Protein AF-A0A7X3PTF3-F1 (afdb_monomer)

Foldseek 3Di:
DAAAEAEVVPDDQVVQLVVLQPDDQVNLVHAYEYHDCVQEEQRNDQRDYQHEYEYPDHHHHQDPNNPDHYHYHD

Solvent-accessible surface area (backbone atoms only — not comparable to full-atom values): 4024 Å² total; per-residue (Å²): 137,76,62,51,77,46,49,47,80,82,45,57,72,69,57,55,32,49,58,48,57,70,41,44,87,75,58,20,74,48,34,36,37,38,35,49,45,80,46,39,56,46,46,59,33,53,26,71,30,72,23,45,36,40,35,55,58,56,63,32,63,53,49,47,34,73,52,73,48,48,50,77,50,109

Sequence (74 aa):
MGAEVFDLATGELRQLNQRLHDLTEETAKTPWRILHPRGAHAVAAGVDAPVEIDIEGHVGYYCAGMNQRAYITV

Nearest PDB structures (foldseek):
  5wid-assembly2_B  TM=3.167E-01  e=9.720E+00  Methanosarcina acetivorans C2A

Mean predicted aligned error: 2.03 Å

pLDDT: mean 97.38, std 5.22, range [54.78, 98.81]

Structure (mmCIF, N/CA/C/O backbone):
data_AF-A0A7X3PTF3-F1
#
_entry.id   AF-A0A7X3PTF3-F1
#
loop_
_atom_site.group_PDB
_atom_site.id
_atom_site.type_symbol
_atom_site.label_atom_id
_atom_site.label_alt_id
_atom_site.label_comp_id
_atom_site.label_asym_id
_atom_site.label_entity_id
_atom_site.label_seq_id
_atom_site.pdbx_PDB_ins_code
_atom_site.Cartn_x
_atom_site.Cartn_y
_atom_site.Cartn_z
_atom_site.occupancy
_atom_site.B_iso_or_equiv
_atom_site.auth_seq_id
_atom_site.auth_comp_id
_atom_site.auth_asym_id
_atom_site.auth_atom_id
_atom_site.pdbx_PDB_model_num
ATOM 1 N N . MET A 1 1 ? -17.697 -9.379 -0.166 1.00 54.78 1 MET A N 1
ATOM 2 C CA . MET A 1 1 ? -16.978 -8.113 0.083 1.00 54.78 1 MET A CA 1
ATOM 3 C C . MET A 1 1 ? -15.749 -8.133 -0.802 1.00 54.78 1 MET A C 1
ATOM 5 O O . MET A 1 1 ? -15.071 -9.150 -0.809 1.00 54.78 1 MET A O 1
ATOM 9 N N . GLY A 1 2 ? -15.576 -7.121 -1.653 1.00 86.31 2 GLY A N 1
ATOM 10 C CA . GLY A 1 2 ? -14.450 -7.042 -2.590 1.00 86.31 2 GLY A CA 1
ATOM 11 C C . GLY A 1 2 ? -13.244 -6.347 -1.960 1.00 86.31 2 GLY A C 1
ATOM 12 O O . GLY A 1 2 ? -13.406 -5.651 -0.961 1.00 86.31 2 GLY A O 1
ATOM 13 N N . ALA A 1 3 ? -12.064 -6.548 -2.545 1.00 94.94 3 ALA A N 1
ATOM 14 C CA . ALA A 1 3 ? -10.866 -5.776 -2.228 1.00 94.94 3 ALA A CA 1
ATOM 15 C C . ALA A 1 3 ? -10.809 -4.506 -3.090 1.00 94.94 3 ALA A C 1
ATOM 17 O O . ALA A 1 3 ? -11.242 -4.529 -4.246 1.00 94.94 3 ALA A O 1
ATOM 18 N N . GLU A 1 4 ? -10.246 -3.429 -2.548 1.00 97.88 4 GLU A N 1
ATOM 19 C CA . GLU A 1 4 ? -9.853 -2.254 -3.326 1.00 97.88 4 GLU A CA 1
ATOM 20 C C . GLU A 1 4 ? -8.624 -2.612 -4.170 1.00 97.88 4 GLU A C 1
ATOM 22 O O . GLU A 1 4 ? -7.661 -3.184 -3.661 1.00 97.88 4 GLU A O 1
ATOM 27 N N . VAL A 1 5 ? -8.649 -2.301 -5.465 1.00 98.38 5 VAL A N 1
ATOM 28 C CA . VAL A 1 5 ? -7.565 -2.661 -6.389 1.00 98.38 5 VAL A CA 1
ATOM 29 C C . VAL A 1 5 ? -6.842 -1.405 -6.855 1.00 98.38 5 VAL A C 1
ATOM 31 O O . VAL A 1 5 ? -7.468 -0.474 -7.362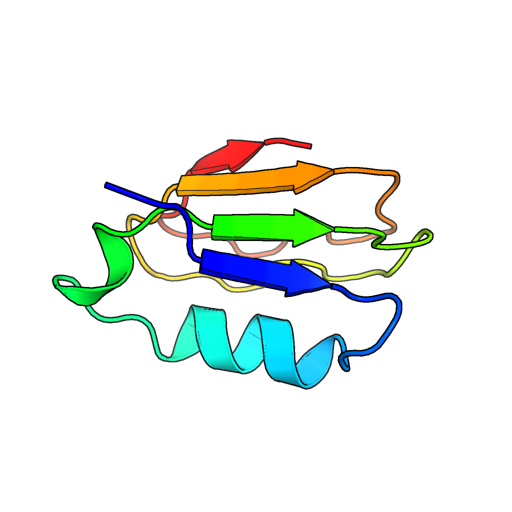 1.00 98.38 5 VAL A O 1
ATOM 34 N N . PHE A 1 6 ? -5.515 -1.397 -6.737 1.00 98.62 6 PHE A N 1
ATOM 35 C CA . PHE A 1 6 ? -4.659 -0.343 -7.272 1.00 98.62 6 PHE A CA 1
ATOM 36 C C . PHE A 1 6 ? -3.611 -0.938 -8.214 1.00 98.62 6 PHE A C 1
ATOM 38 O O . PHE A 1 6 ? -2.780 -1.736 -7.789 1.00 98.62 6 PHE A O 1
ATOM 45 N N . ASP A 1 7 ? -3.621 -0.539 -9.486 1.00 98.50 7 ASP A N 1
ATOM 46 C CA . ASP A 1 7 ? -2.656 -1.021 -10.480 1.00 98.50 7 ASP A CA 1
ATOM 47 C C . ASP A 1 7 ? -1.538 0.006 -10.713 1.00 98.50 7 ASP A C 1
ATOM 49 O O . ASP A 1 7 ? -1.774 1.092 -11.254 1.00 98.50 7 ASP A O 1
ATOM 53 N N . LEU A 1 8 ? -0.308 -0.350 -10.335 1.00 98.44 8 LEU A N 1
ATOM 54 C CA . LEU A 1 8 ? 0.888 0.476 -10.529 1.00 98.44 8 LEU A CA 1
ATOM 55 C C . LEU A 1 8 ? 1.394 0.485 -11.980 1.00 98.44 8 LEU A C 1
ATOM 57 O O . LEU A 1 8 ? 2.297 1.251 -12.310 1.00 98.44 8 LEU A O 1
ATOM 61 N N . ALA A 1 9 ? 0.804 -0.304 -12.883 1.00 97.50 9 ALA A N 1
ATOM 62 C CA . ALA A 1 9 ? 1.027 -0.144 -14.316 1.00 97.50 9 ALA A CA 1
ATOM 63 C C . ALA A 1 9 ? 0.378 1.135 -14.872 1.00 97.50 9 ALA A C 1
ATOM 65 O O . ALA A 1 9 ? 0.811 1.622 -15.917 1.00 97.50 9 ALA A O 1
ATOM 66 N N . THR A 1 10 ? -0.646 1.666 -14.193 1.00 97.69 10 THR A N 1
ATOM 67 C CA . THR A 1 10 ? -1.400 2.856 -14.630 1.00 97.69 10 THR A CA 1
ATOM 68 C C . THR A 1 10 ? -1.466 3.975 -13.596 1.00 97.69 10 THR A C 1
ATOM 70 O O . THR A 1 10 ? -1.708 5.122 -13.961 1.00 97.69 10 THR A O 1
ATOM 73 N N . GLY A 1 11 ? -1.293 3.652 -12.315 1.00 97.44 11 GLY A N 1
ATOM 74 C CA . GLY A 1 11 ? -1.312 4.601 -11.211 1.00 97.44 11 GLY A CA 1
ATOM 75 C C . GLY A 1 11 ? 0.087 4.956 -10.720 1.00 97.44 11 GLY A C 1
ATOM 76 O O . GLY A 1 11 ? 1.039 4.195 -10.868 1.00 97.44 11 GLY A O 1
ATOM 77 N N . GLU A 1 12 ? 0.195 6.110 -10.070 1.00 98.19 12 GLU A N 1
ATOM 78 C CA . GLU A 1 12 ? 1.454 6.585 -9.500 1.00 98.19 12 GLU A CA 1
ATOM 79 C C . GLU A 1 12 ? 1.673 6.023 -8.088 1.00 98.19 12 GLU A C 1
ATOM 81 O O . GLU A 1 12 ? 0.787 6.084 -7.232 1.00 98.19 12 GLU A O 1
ATOM 86 N N . LEU A 1 13 ? 2.894 5.570 -7.790 1.00 98.38 13 LEU A N 1
ATOM 87 C CA . LEU A 1 13 ? 3.280 5.047 -6.470 1.00 98.38 13 LEU A CA 1
ATOM 88 C C . LEU A 1 13 ? 2.965 6.021 -5.324 1.00 98.38 13 LEU A C 1
ATOM 90 O O . LEU A 1 13 ? 2.520 5.622 -4.247 1.00 98.38 13 LEU A O 1
ATOM 94 N N . ARG A 1 14 ? 3.189 7.321 -5.548 1.00 98.38 14 ARG A N 1
ATOM 95 C CA . ARG A 1 14 ? 2.892 8.351 -4.547 1.00 98.38 14 ARG A CA 1
ATOM 96 C C . ARG A 1 14 ? 1.400 8.394 -4.218 1.00 98.38 14 ARG A C 1
ATOM 98 O O . ARG A 1 14 ? 1.048 8.571 -3.057 1.00 98.38 14 ARG A O 1
ATOM 105 N N . GLN A 1 15 ? 0.542 8.235 -5.224 1.00 98.62 15 GLN A N 1
ATOM 106 C CA . GLN A 1 15 ? -0.903 8.226 -5.032 1.00 98.62 15 GLN A CA 1
ATOM 107 C C . GLN A 1 15 ? -1.334 6.995 -4.238 1.00 98.62 15 GLN A C 1
ATOM 109 O O . GLN A 1 15 ? -2.135 7.133 -3.321 1.00 98.62 15 GLN A O 1
ATOM 114 N N . LEU A 1 16 ? -0.774 5.821 -4.544 1.00 98.69 16 LEU A N 1
ATOM 115 C CA . LEU A 1 16 ? -1.005 4.610 -3.759 1.00 98.69 16 LEU A CA 1
ATOM 116 C C . LEU A 1 16 ? -0.685 4.837 -2.276 1.00 98.69 16 LEU A C 1
ATOM 118 O O . LEU A 1 16 ? -1.556 4.652 -1.432 1.00 98.69 16 LEU A O 1
ATOM 122 N N . ASN A 1 17 ? 0.535 5.280 -1.959 1.00 98.69 17 ASN A N 1
ATOM 123 C CA . ASN A 1 17 ? 0.942 5.477 -0.565 1.00 98.69 17 ASN A CA 1
ATOM 124 C C . ASN A 1 17 ? 0.081 6.529 0.141 1.00 98.69 17 ASN A C 1
ATOM 126 O O . ASN A 1 17 ? -0.353 6.285 1.260 1.00 98.69 17 ASN A O 1
ATOM 130 N N . GLN A 1 18 ? -0.240 7.643 -0.527 1.00 98.81 18 GLN A N 1
ATOM 131 C CA . GLN A 1 18 ? -1.125 8.653 0.054 1.00 98.81 18 GLN A CA 1
ATOM 132 C C . GLN A 1 18 ? -2.504 8.071 0.388 1.00 98.81 18 GLN A C 1
ATOM 134 O O . GLN A 1 18 ? -3.004 8.279 1.485 1.00 98.81 18 GLN A O 1
ATOM 139 N N . ARG A 1 19 ? -3.094 7.276 -0.514 1.00 98.69 19 ARG A N 1
ATOM 140 C CA . ARG A 1 19 ? -4.395 6.637 -0.263 1.00 98.69 19 ARG A CA 1
ATOM 141 C C . ARG A 1 19 ? -4.353 5.671 0.921 1.00 98.69 19 ARG A C 1
ATOM 143 O O . ARG A 1 19 ? -5.339 5.574 1.640 1.00 98.69 19 ARG A O 1
ATOM 150 N N . LEU A 1 20 ? -3.235 4.975 1.120 1.00 98.62 20 LEU A N 1
ATOM 151 C CA . LEU A 1 20 ? -3.039 4.102 2.278 1.00 98.62 20 LEU A CA 1
ATOM 152 C C . LEU A 1 20 ? -2.833 4.898 3.578 1.00 98.62 20 LEU A C 1
ATOM 154 O O . LEU A 1 20 ? -3.252 4.438 4.637 1.00 98.62 20 LEU A O 1
ATOM 158 N N . HIS A 1 21 ? -2.222 6.086 3.514 1.00 98.62 21 HIS A N 1
ATOM 159 C CA . HIS A 1 21 ? -2.079 6.999 4.661 1.00 98.62 21 HIS A CA 1
ATOM 160 C C . HIS A 1 21 ? -3.396 7.657 5.064 1.00 98.62 21 HIS A C 1
ATOM 162 O O . HIS A 1 21 ? -3.601 7.935 6.240 1.00 98.62 21 HIS A O 1
ATOM 168 N N . ASP A 1 22 ? -4.290 7.875 4.103 1.00 98.50 22 ASP A N 1
ATOM 169 C CA . ASP A 1 22 ? -5.598 8.490 4.334 1.00 98.50 22 ASP A CA 1
ATOM 170 C C . ASP A 1 22 ? -6.636 7.494 4.896 1.0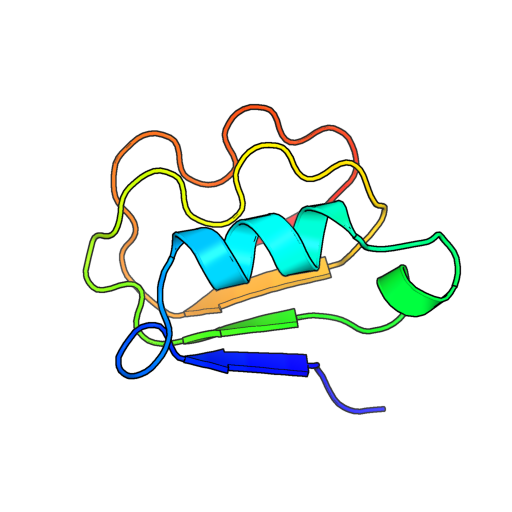0 98.50 22 ASP A C 1
ATOM 172 O O . ASP A 1 22 ? -7.790 7.864 5.138 1.00 98.50 22 ASP A O 1
ATOM 176 N N . LEU A 1 23 ? -6.255 6.224 5.101 1.00 98.44 23 LEU A N 1
ATOM 177 C CA . LEU A 1 23 ? -7.140 5.216 5.675 1.00 98.44 23 LEU A CA 1
ATOM 178 C C . LEU A 1 23 ? -7.522 5.562 7.118 1.00 98.44 23 LEU A C 1
ATOM 180 O O . LEU A 1 23 ? -6.717 5.951 7.958 1.00 98.44 23 LEU A O 1
ATOM 184 N N . THR A 1 24 ? -8.794 5.339 7.408 1.00 97.50 24 THR A N 1
ATOM 185 C CA . THR A 1 24 ? -9.407 5.430 8.733 1.00 97.50 24 THR A CA 1
ATOM 186 C C . THR A 1 24 ? -9.721 4.031 9.257 1.00 97.50 24 THR A C 1
ATOM 188 O O . THR A 1 24 ? -9.789 3.079 8.483 1.00 97.50 24 THR A O 1
ATOM 191 N N . GLU A 1 25 ? -10.010 3.898 10.554 1.00 95.44 25 GLU A N 1
ATOM 192 C CA . GLU A 1 25 ? -10.445 2.624 11.160 1.00 95.44 25 GLU A CA 1
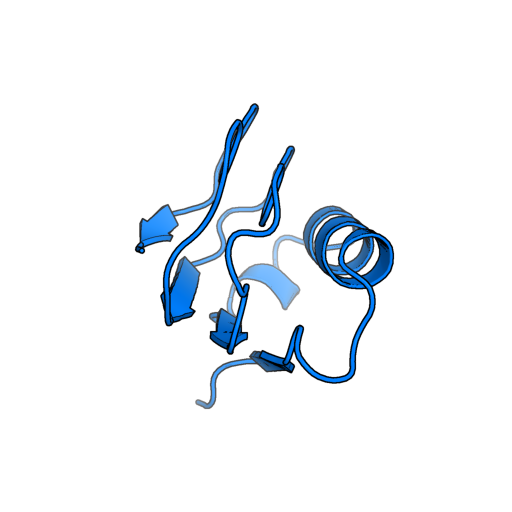ATOM 193 C C . GLU A 1 25 ? -11.636 1.979 10.422 1.00 95.44 25 GLU A C 1
ATOM 195 O O . GLU A 1 25 ? -11.737 0.757 10.338 1.00 95.44 25 GLU A O 1
ATOM 200 N N . GLU A 1 26 ? -12.540 2.789 9.859 1.00 96.31 26 GLU A N 1
ATOM 201 C CA . GLU A 1 26 ? -13.680 2.271 9.098 1.00 96.31 26 GLU A CA 1
ATOM 202 C C . GLU A 1 26 ? -13.263 1.770 7.712 1.00 96.31 26 GLU A C 1
ATOM 204 O O . GLU A 1 26 ? -13.649 0.679 7.299 1.00 96.31 26 GLU A O 1
ATOM 209 N N . THR A 1 27 ? -12.458 2.552 6.991 1.00 96.50 27 THR A N 1
ATOM 210 C CA . THR A 1 27 ? -12.059 2.213 5.614 1.00 96.50 27 THR A CA 1
ATOM 211 C C . THR A 1 27 ? -11.012 1.102 5.560 1.00 96.50 27 THR A C 1
ATOM 213 O O . THR A 1 27 ? -10.999 0.330 4.602 1.00 96.50 27 THR A O 1
ATOM 216 N N . ALA A 1 28 ? -10.216 0.936 6.620 1.00 97.06 28 ALA A N 1
ATOM 217 C CA . ALA A 1 28 ? -9.232 -0.135 6.772 1.00 97.06 28 ALA A CA 1
ATOM 218 C C . ALA A 1 28 ? -9.846 -1.549 6.820 1.00 97.06 28 ALA A C 1
ATOM 220 O O . ALA A 1 28 ? -9.136 -2.528 6.617 1.00 97.06 28 ALA A O 1
ATOM 221 N N . LYS A 1 29 ? -11.167 -1.674 7.022 1.00 97.06 29 LYS A N 1
ATOM 222 C CA . LYS A 1 29 ? -11.890 -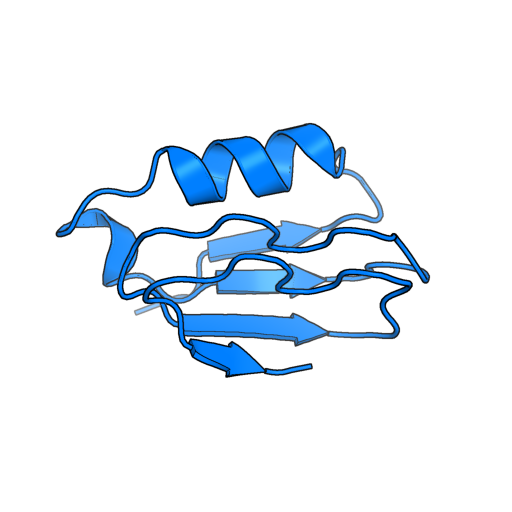2.958 6.941 1.00 97.06 29 LYS A CA 1
ATOM 223 C C . LYS A 1 29 ? -11.934 -3.541 5.525 1.00 97.06 29 LYS A C 1
ATOM 225 O O . LYS A 1 29 ? -12.282 -4.709 5.362 1.00 97.06 29 LYS A O 1
ATOM 230 N N . THR A 1 30 ? -11.650 -2.730 4.505 1.00 97.88 30 THR A N 1
ATOM 231 C CA . THR A 1 30 ? -11.605 -3.180 3.111 1.00 97.88 30 THR A CA 1
ATOM 232 C C . THR A 1 30 ? -10.173 -3.583 2.763 1.00 97.88 30 THR A C 1
ATOM 234 O O . THR A 1 30 ? -9.292 -2.724 2.829 1.00 97.88 30 THR A O 1
ATOM 237 N N . PRO A 1 31 ? -9.915 -4.849 2.387 1.00 98.19 31 PRO A N 1
ATOM 238 C CA . PRO A 1 31 ? -8.579 -5.283 2.001 1.00 98.19 31 PRO A CA 1
ATOM 239 C C . PRO A 1 31 ? -8.160 -4.648 0.674 1.00 98.19 31 PRO A C 1
ATOM 241 O O . PRO A 1 31 ? -9.006 -4.267 -0.139 1.00 98.19 31 PRO A O 1
ATOM 244 N N . TRP A 1 32 ? -6.855 -4.571 0.438 1.00 98.69 32 TRP A N 1
ATOM 245 C CA . TRP A 1 32 ? -6.269 -3.996 -0.769 1.00 98.69 32 TRP A CA 1
ATOM 246 C C . TRP A 1 32 ? -5.505 -5.034 -1.578 1.00 98.69 32 TRP A C 1
ATOM 248 O O . TRP A 1 32 ? -4.831 -5.896 -1.022 1.00 98.69 32 TRP A O 1
ATOM 258 N N . ARG A 1 33 ? -5.561 -4.895 -2.902 1.00 98.75 33 ARG A N 1
ATOM 259 C CA . ARG A 1 33 ? -4.699 -5.598 -3.852 1.00 98.75 33 ARG A CA 1
ATOM 260 C C . ARG A 1 33 ? -3.929 -4.582 -4.679 1.00 98.75 33 ARG A C 1
ATOM 262 O O . ARG A 1 33 ? -4.526 -3.746 -5.360 1.00 98.75 33 ARG A O 1
ATOM 269 N N . ILE A 1 34 ? -2.608 -4.650 -4.621 1.00 98.69 34 ILE A N 1
ATOM 270 C CA . ILE A 1 34 ? -1.707 -3.787 -5.379 1.00 98.69 34 ILE A CA 1
ATOM 271 C C . ILE A 1 34 ? -1.118 -4.617 -6.510 1.00 98.69 34 ILE A C 1
ATOM 273 O O . ILE A 1 34 ? -0.367 -5.557 -6.270 1.00 98.69 34 ILE A O 1
ATOM 277 N N . LEU A 1 35 ? -1.459 -4.270 -7.745 1.00 98.75 35 LEU A N 1
ATOM 278 C CA . LEU A 1 35 ? -1.057 -5.021 -8.927 1.00 98.75 35 LEU A CA 1
ATOM 279 C C . LEU A 1 35 ? 0.143 -4.370 -9.612 1.00 98.75 35 LEU A C 1
ATOM 281 O O . LEU A 1 35 ? 0.313 -3.149 -9.588 1.00 98.75 35 LEU A O 1
ATOM 285 N N . HIS A 1 36 ? 0.955 -5.208 -10.255 1.00 98.50 36 HIS A N 1
ATOM 286 C CA . HIS A 1 36 ? 2.049 -4.809 -11.142 1.00 98.50 36 HIS A CA 1
ATOM 287 C C . HIS A 1 36 ? 3.005 -3.744 -10.558 1.00 98.50 36 HIS A C 1
ATOM 289 O O . HIS A 1 36 ? 3.263 -2.728 -11.208 1.00 98.50 36 HIS A O 1
ATOM 295 N N . PRO A 1 37 ? 3.617 -3.972 -9.379 1.00 97.94 37 PRO A N 1
ATOM 296 C CA . PRO A 1 37 ? 4.574 -3.032 -8.792 1.00 97.94 37 PRO A CA 1
ATOM 297 C C . PRO A 1 37 ? 5.846 -2.840 -9.628 1.00 97.94 37 PRO A C 1
ATOM 299 O O . PRO A 1 37 ? 6.514 -1.823 -9.483 1.00 97.94 37 PRO A O 1
ATOM 302 N N . ARG A 1 38 ? 6.197 -3.787 -10.515 1.00 96.38 38 ARG A N 1
ATOM 303 C CA . ARG A 1 38 ? 7.311 -3.679 -11.487 1.00 96.38 38 ARG A CA 1
ATOM 304 C C . ARG A 1 38 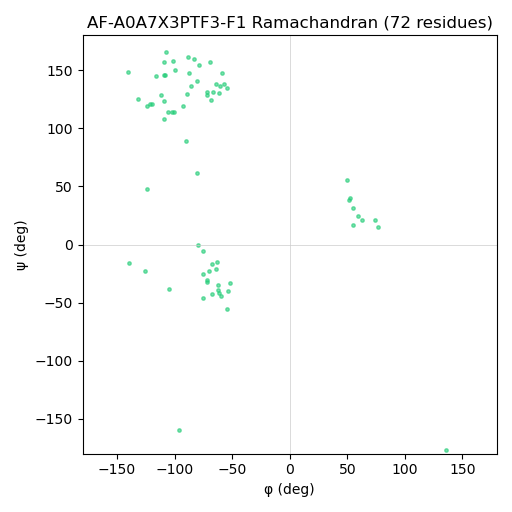? 8.648 -3.264 -10.853 1.00 96.38 38 ARG A C 1
ATOM 306 O O . ARG A 1 38 ? 9.416 -2.507 -11.441 1.00 96.38 38 ARG A O 1
ATOM 313 N N . GLY A 1 39 ? 8.929 -3.775 -9.657 1.00 97.81 39 GLY A N 1
ATOM 314 C CA . GLY A 1 39 ? 10.139 -3.468 -8.901 1.00 97.81 39 GLY A CA 1
ATOM 315 C C . GLY A 1 39 ? 10.121 -2.097 -8.230 1.00 97.81 39 GLY A C 1
ATOM 316 O O . GLY A 1 39 ? 11.179 -1.638 -7.818 1.00 97.81 39 GLY A O 1
ATOM 317 N N . ALA A 1 40 ? 8.966 -1.431 -8.114 1.00 98.31 40 ALA A N 1
ATOM 318 C CA . ALA A 1 40 ? 8.847 -0.140 -7.447 1.00 98.31 40 ALA A CA 1
ATOM 319 C C . ALA A 1 40 ? 9.339 -0.210 -5.997 1.00 98.31 40 ALA A C 1
ATOM 321 O O . ALA A 1 40 ? 9.075 -1.161 -5.260 1.00 98.31 40 ALA A O 1
ATOM 322 N N . HIS A 1 41 ? 10.073 0.821 -5.590 1.00 98.31 41 HIS A N 1
ATOM 323 C CA . HIS A 1 41 ? 10.571 0.965 -4.227 1.00 98.31 41 HIS A CA 1
ATOM 324 C C . HIS A 1 41 ? 9.475 1.584 -3.354 1.00 98.31 41 HIS A C 1
ATOM 326 O O . HIS A 1 41 ? 8.582 2.241 -3.874 1.00 98.31 41 HIS A O 1
ATOM 332 N N . ALA A 1 42 ? 9.556 1.421 -2.035 1.00 98.50 42 ALA A N 1
ATOM 333 C CA . ALA A 1 42 ? 8.657 2.070 -1.077 1.00 98.50 42 ALA A CA 1
ATOM 334 C C . ALA A 1 42 ? 7.152 1.828 -1.332 1.00 98.50 42 ALA A C 1
ATOM 336 O O . ALA A 1 42 ? 6.323 2.691 -1.040 1.00 98.50 42 ALA A O 1
ATOM 337 N N . VAL A 1 43 ? 6.786 0.666 -1.883 1.00 98.69 43 VAL A N 1
ATOM 338 C CA . VAL A 1 43 ? 5.381 0.247 -2.020 1.00 98.69 43 VAL A CA 1
ATOM 339 C C . VAL A 1 43 ? 4.792 0.014 -0.632 1.00 98.69 43 VAL A C 1
ATOM 341 O O . VAL A 1 43 ? 5.417 -0.654 0.191 1.00 98.69 43 VAL A O 1
ATOM 344 N N . ALA A 1 44 ? 3.608 0.579 -0.378 1.00 98.50 44 ALA A N 1
ATOM 345 C CA . ALA A 1 44 ? 2.919 0.514 0.912 1.00 98.50 44 ALA A CA 1
ATOM 346 C C . ALA A 1 44 ? 3.804 0.963 2.094 1.00 98.50 44 ALA A C 1
ATOM 348 O O . ALA A 1 44 ? 3.802 0.357 3.163 1.00 98.50 44 ALA A O 1
ATOM 349 N N . ALA A 1 45 ? 4.602 2.014 1.899 1.00 98.56 45 ALA A N 1
ATOM 350 C CA . ALA A 1 45 ? 5.456 2.554 2.952 1.00 98.56 45 ALA A CA 1
ATOM 351 C C . ALA A 1 45 ? 4.661 3.464 3.900 1.00 98.56 45 ALA A C 1
ATOM 353 O O . ALA A 1 45 ? 3.849 4.268 3.450 1.00 98.56 45 ALA A O 1
ATOM 354 N N . GLY A 1 46 ? 4.933 3.387 5.204 1.00 98.38 46 GLY A N 1
ATOM 355 C CA . GLY A 1 46 ? 4.377 4.278 6.227 1.00 98.38 46 GLY A CA 1
ATOM 356 C C . GLY A 1 46 ? 2.908 4.035 6.575 1.00 98.38 46 GLY A C 1
ATOM 357 O O . GLY A 1 46 ? 2.252 4.950 7.061 1.00 98.38 46 GLY A O 1
ATOM 358 N N . VAL A 1 47 ? 2.367 2.846 6.297 1.00 98.56 47 VAL A N 1
ATOM 359 C CA . VAL A 1 47 ? 0.951 2.551 6.566 1.00 98.56 47 VAL A CA 1
ATOM 360 C C . VAL A 1 47 ? 0.691 2.490 8.074 1.00 98.56 47 VAL A C 1
ATOM 362 O O . VAL A 1 47 ? 1.322 1.713 8.795 1.00 98.56 47 VAL A O 1
ATOM 365 N N . ASP A 1 48 ? -0.267 3.296 8.535 1.00 98.38 48 ASP A N 1
ATOM 366 C CA . ASP A 1 48 ? -0.688 3.403 9.939 1.00 98.38 48 ASP A CA 1
ATOM 367 C C . ASP A 1 48 ? -2.193 3.137 10.108 1.00 98.38 48 ASP A C 1
ATOM 369 O O . ASP A 1 48 ? -2.941 3.879 10.739 1.00 98.38 48 ASP A O 1
ATOM 373 N N . ALA A 1 49 ? -2.655 2.053 9.492 1.00 98.25 49 ALA A N 1
ATOM 374 C CA . ALA A 1 49 ? -4.028 1.583 9.589 1.00 98.25 49 ALA A CA 1
ATOM 375 C C . ALA A 1 49 ? -4.047 0.048 9.680 1.00 98.25 49 ALA A C 1
ATOM 377 O O . ALA A 1 49 ? -3.167 -0.598 9.104 1.00 98.25 49 ALA A O 1
ATOM 378 N N . PRO A 1 50 ? -5.022 -0.559 10.383 1.00 98.19 50 PRO A N 1
ATOM 379 C CA . PRO A 1 50 ? -5.124 -2.010 10.532 1.00 98.19 50 PRO A CA 1
ATOM 380 C C . PRO A 1 50 ? -5.766 -2.646 9.287 1.00 98.19 50 PRO A C 1
ATOM 382 O O . PRO A 1 50 ? -6.856 -3.207 9.358 1.00 98.19 50 PRO A O 1
ATOM 385 N N . VAL A 1 51 ? -5.114 -2.494 8.133 1.00 98.44 51 VAL A N 1
ATOM 386 C CA . VAL A 1 51 ? -5.599 -2.948 6.822 1.00 98.44 51 VAL A CA 1
ATOM 387 C C . VAL A 1 51 ? -4.805 -4.158 6.327 1.00 98.44 51 VAL A C 1
ATOM 389 O O . VAL A 1 51 ? -3.600 -4.262 6.565 1.00 98.44 51 VAL A O 1
ATOM 392 N N . GLU A 1 52 ? -5.474 -5.065 5.618 1.00 98.75 52 GLU A N 1
ATOM 393 C CA . GLU A 1 52 ? -4.832 -6.158 4.882 1.00 98.75 52 GLU A CA 1
ATOM 394 C C . GLU A 1 52 ? -4.481 -5.703 3.461 1.00 98.75 52 GLU A C 1
ATOM 396 O O . GLU A 1 52 ? -5.329 -5.159 2.751 1.00 98.75 52 GLU A O 1
ATOM 401 N N . ILE A 1 53 ? -3.236 -5.923 3.042 1.00 98.75 53 ILE A N 1
ATOM 402 C CA . ILE A 1 53 ? -2.730 -5.537 1.723 1.00 98.75 53 ILE A CA 1
ATOM 403 C C . ILE A 1 53 ? -1.999 -6.724 1.096 1.00 98.75 53 ILE A C 1
ATOM 405 O O . ILE A 1 53 ? -1.053 -7.254 1.677 1.00 98.75 53 ILE A O 1
ATOM 409 N N . ASP A 1 54 ? -2.408 -7.098 -0.109 1.00 98.75 54 ASP A N 1
ATOM 410 C CA . ASP A 1 54 ? -1.750 -8.102 -0.943 1.00 98.75 54 ASP A CA 1
ATOM 411 C C . ASP A 1 54 ? -1.073 -7.417 -2.137 1.00 98.75 54 ASP A C 1
ATOM 413 O O . ASP A 1 54 ? -1.711 -6.654 -2.868 1.00 98.75 54 ASP A O 1
ATOM 417 N N . ILE A 1 55 ? 0.231 -7.624 -2.308 1.00 98.69 55 ILE A N 1
ATOM 418 C CA . ILE A 1 55 ? 1.022 -7.010 -3.376 1.00 98.69 55 ILE A CA 1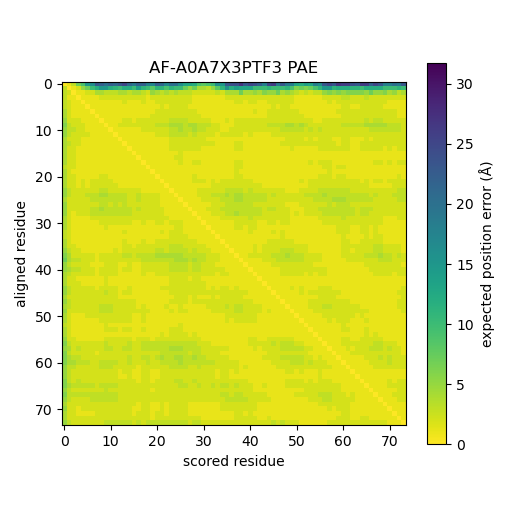
ATOM 419 C C . ILE A 1 55 ? 1.400 -8.085 -4.391 1.00 98.69 55 ILE A C 1
ATOM 421 O O . ILE A 1 55 ? 2.291 -8.893 -4.169 1.00 98.69 55 ILE A O 1
ATOM 425 N N . GLU A 1 56 ? 0.779 -8.041 -5.563 1.00 98.50 56 GLU A N 1
ATOM 4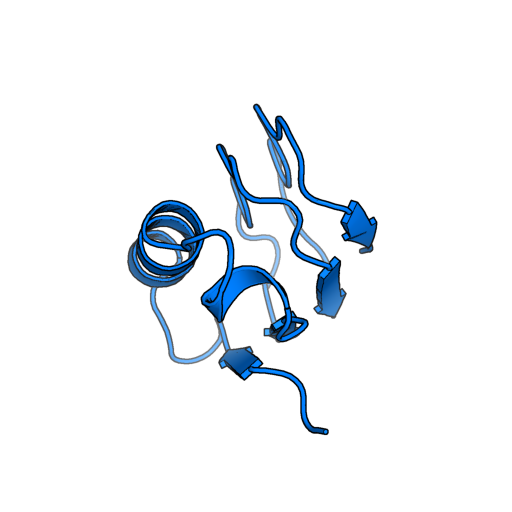26 C CA . GLU A 1 56 ? 0.982 -9.038 -6.608 1.00 98.50 56 GLU A CA 1
ATOM 427 C C . GLU A 1 56 ? 2.128 -8.634 -7.537 1.00 98.50 56 GLU A C 1
ATOM 429 O O . GLU A 1 56 ? 1.948 -7.986 -8.577 1.00 98.50 56 GLU A O 1
ATOM 434 N N . GLY A 1 57 ? 3.335 -9.047 -7.156 1.00 97.94 57 GLY A N 1
ATOM 435 C CA . GLY A 1 57 ? 4.524 -8.989 -7.997 1.00 97.94 57 GLY A CA 1
ATOM 436 C C . GLY A 1 57 ? 5.764 -8.485 -7.271 1.00 97.94 57 GLY A C 1
ATOM 437 O O . GLY A 1 57 ? 5.771 -8.198 -6.081 1.00 97.94 57 GLY A O 1
ATOM 438 N N . HIS A 1 58 ? 6.858 -8.361 -8.019 1.00 97.88 58 HIS A N 1
ATOM 439 C CA . HIS A 1 58 ? 8.143 -7.983 -7.438 1.00 97.88 58 HIS A CA 1
ATOM 440 C C . HIS A 1 58 ? 8.175 -6.513 -7.012 1.00 97.88 58 HIS A C 1
ATOM 442 O O . HIS A 1 58 ? 7.913 -5.614 -7.815 1.00 97.88 58 HIS A O 1
ATOM 448 N N . VAL A 1 59 ? 8.582 -6.278 -5.770 1.00 98.44 59 VAL A N 1
ATOM 449 C CA . VAL A 1 59 ? 8.815 -4.955 -5.178 1.00 98.44 59 VAL A CA 1
ATOM 450 C C . VAL A 1 59 ? 10.308 -4.709 -4.974 1.00 98.44 59 VAL A C 1
ATOM 452 O O . VAL A 1 59 ? 11.107 -5.643 -4.902 1.00 98.44 59 VAL A O 1
ATOM 455 N N . GLY A 1 60 ? 10.689 -3.438 -4.904 1.00 97.94 60 GLY A N 1
ATOM 456 C CA . GLY A 1 60 ? 12.056 -3.001 -4.643 1.00 97.94 60 GLY A CA 1
ATOM 457 C C . GLY A 1 60 ? 12.311 -2.663 -3.173 1.00 97.94 60 GLY A C 1
ATOM 458 O O . GLY A 1 60 ? 11.584 -3.076 -2.267 1.00 97.94 60 GLY A O 1
ATOM 459 N N . TYR A 1 61 ? 13.362 -1.877 -2.929 1.00 98.19 61 TYR A N 1
ATOM 460 C CA . TYR A 1 61 ? 13.769 -1.508 -1.571 1.00 98.19 61 TYR A CA 1
ATOM 461 C C . TYR A 1 61 ? 12.670 -0.770 -0.803 1.00 98.19 61 TYR A C 1
ATOM 463 O O . TYR A 1 61 ? 11.915 0.019 -1.369 1.00 98.19 61 TYR A O 1
ATOM 471 N N . TYR A 1 62 ? 12.640 -0.985 0.514 1.00 97.81 62 TYR A 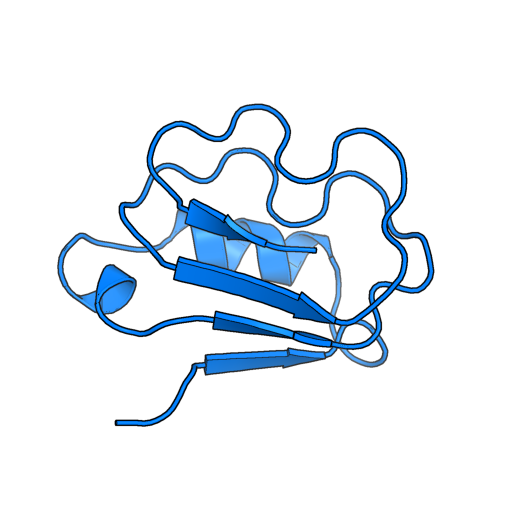N 1
ATOM 472 C CA . TYR A 1 62 ? 11.732 -0.319 1.452 1.00 97.81 62 TYR A CA 1
ATOM 473 C C . TYR A 1 62 ? 10.235 -0.590 1.226 1.00 97.81 62 TYR A C 1
ATOM 475 O O . TYR A 1 62 ? 9.405 0.178 1.711 1.00 97.81 62 TYR A O 1
ATOM 483 N N . CYS A 1 63 ? 9.866 -1.674 0.531 1.00 98.38 63 CYS A N 1
ATOM 484 C CA . CYS A 1 63 ? 8.485 -2.165 0.551 1.00 98.38 63 CYS A CA 1
ATOM 485 C C . CYS A 1 63 ? 8.020 -2.391 1.995 1.00 98.38 63 CYS A C 1
ATOM 487 O O . CYS A 1 63 ? 8.777 -2.936 2.800 1.00 98.38 63 CYS A O 1
ATOM 489 N N . ALA A 1 64 ? 6.805 -1.943 2.322 1.00 98.31 64 ALA A N 1
ATOM 490 C CA . ALA A 1 64 ? 6.250 -1.955 3.677 1.00 98.31 64 ALA A CA 1
ATOM 491 C C . ALA A 1 64 ? 7.125 -1.239 4.732 1.00 98.31 64 ALA A C 1
ATOM 493 O O . ALA A 1 64 ? 6.960 -1.437 5.938 1.00 98.31 64 ALA A O 1
ATOM 494 N N . GLY A 1 65 ? 8.078 -0.403 4.304 1.00 98.50 65 GLY A N 1
ATOM 495 C CA . GLY A 1 65 ? 8.960 0.322 5.210 1.00 98.50 65 GLY A CA 1
ATOM 496 C C . GLY A 1 65 ? 8.158 1.238 6.130 1.00 98.50 65 GLY A C 1
ATOM 497 O O . GLY A 1 65 ? 7.247 1.920 5.673 1.00 98.50 65 GLY A O 1
ATOM 498 N N . MET A 1 66 ? 8.495 1.268 7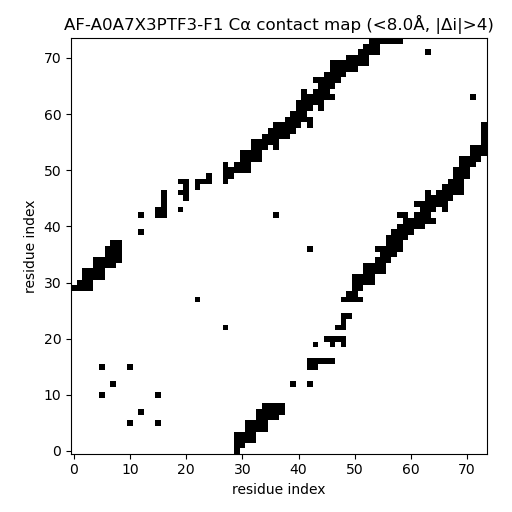.422 1.00 98.00 66 MET A N 1
ATOM 499 C CA . MET A 1 66 ? 7.760 2.034 8.444 1.00 98.00 66 MET A CA 1
ATOM 500 C C . MET A 1 66 ? 6.273 1.646 8.592 1.00 98.00 66 MET A C 1
ATOM 502 O O . MET A 1 66 ? 5.476 2.466 9.039 1.00 98.00 66 MET A O 1
ATOM 506 N N . ASN A 1 67 ? 5.879 0.421 8.225 1.00 98.31 67 ASN A N 1
ATOM 507 C CA . ASN A 1 67 ? 4.549 -0.100 8.545 1.00 98.31 67 ASN A CA 1
ATOM 508 C C . ASN A 1 67 ? 4.342 -0.174 10.070 1.00 98.31 67 ASN A C 1
ATOM 510 O O . ASN A 1 67 ? 5.184 -0.725 10.780 1.00 98.31 67 ASN A O 1
ATOM 514 N N . GLN A 1 68 ? 3.221 0.358 10.558 1.00 97.88 68 GLN A N 1
ATOM 515 C CA . GLN A 1 68 ? 2.879 0.363 11.983 1.00 97.88 68 GLN A CA 1
ATOM 516 C C . GLN A 1 68 ? 1.799 -0.662 12.341 1.00 97.88 68 GLN A C 1
ATOM 518 O O . GLN A 1 68 ? 1.858 -1.263 13.413 1.00 97.88 68 GLN A O 1
ATOM 523 N N . ARG A 1 69 ? 0.794 -0.842 11.473 1.00 98.31 69 ARG A N 1
ATOM 524 C CA . ARG A 1 69 ? -0.444 -1.566 11.824 1.00 98.31 69 ARG A CA 1
ATOM 525 C C . ARG A 1 69 ? -0.989 -2.485 10.732 1.00 98.31 69 ARG A C 1
ATOM 527 O O . ARG A 1 69 ? -1.836 -3.319 11.046 1.00 98.31 69 ARG A O 1
ATOM 534 N N . ALA A 1 70 ? -0.542 -2.350 9.485 1.00 98.56 70 ALA A N 1
ATOM 535 C CA . ALA A 1 70 ? -1.075 -3.138 8.381 1.00 98.56 70 ALA A CA 1
ATOM 536 C C . ALA A 1 70 ? -0.495 -4.556 8.360 1.00 98.56 70 ALA A C 1
ATOM 538 O O . ALA A 1 70 ? 0.631 -4.795 8.807 1.00 98.56 70 ALA A O 1
ATOM 539 N N . TYR A 1 71 ? -1.243 -5.487 7.774 1.00 98.69 71 TYR A N 1
ATOM 540 C CA . TYR A 1 71 ? -0.743 -6.805 7.401 1.00 98.69 71 TYR A CA 1
ATOM 541 C C . TYR A 1 71 ? -0.481 -6.817 5.895 1.00 98.69 71 TYR A C 1
ATOM 543 O O . TYR A 1 71 ? -1.413 -6.669 5.108 1.00 98.69 71 TYR A O 1
ATOM 551 N N . ILE A 1 72 ? 0.787 -6.939 5.497 1.00 98.62 72 ILE A N 1
ATOM 552 C CA . ILE A 1 72 ? 1.212 -6.792 4.099 1.00 98.62 72 ILE A CA 1
ATOM 553 C C . ILE A 1 72 ? 1.850 -8.100 3.629 1.00 98.62 72 ILE A C 1
ATOM 555 O O . ILE A 1 72 ? 2.838 -8.547 4.213 1.00 98.62 72 ILE A O 1
ATOM 559 N N . THR A 1 73 ? 1.284 -8.689 2.577 1.00 98.50 73 THR A N 1
ATOM 560 C CA . THR A 1 73 ? 1.799 -9.877 1.878 1.00 98.50 73 THR A CA 1
ATOM 561 C C . THR A 1 73 ? 2.331 -9.471 0.504 1.00 98.50 73 THR A C 1
ATOM 563 O O . THR A 1 73 ? 1.816 -8.533 -0.105 1.00 98.50 73 THR A O 1
ATOM 566 N N . VAL A 1 74 ? 3.395 -10.141 0.052 1.00 96.50 74 VAL A N 1
ATOM 567 C CA . VAL A 1 74 ? 4.049 -9.954 -1.255 1.00 96.50 74 VAL A CA 1
ATOM 568 C C . VAL A 1 74 ? 4.292 -11.318 -1.884 1.00 96.50 74 VAL A C 1
ATOM 570 O O . VAL A 1 74 ? 4.714 -12.219 -1.120 1.00 96.50 74 VAL A O 1
#

Radius of gyration: 10.89 Å; Cα contacts (8 Å, |Δi|>4): 173; chains: 1; bounding box: 31×19×27 Å

Secondary structure (DSSP, 8-state):
-PPEEEETTTS-HHHHHHHHHT--TTGGGS-EEEE--TT-SSTTTT--S--EEEEES---TTTTTT-SS-EEE-